Protein AF-A0A967J9S0-F1 (afdb_monomer_lite)

Sequence (52 aa):
TDDPMALALFQIEGVTSVFMTADFVTLTKAPDADWGVIAPAAQAILEETFGA

Radius of gyration: 10.64 Å; chains: 1; bounding box: 24×18×28 Å

Secondary structure (DSSP, 8-state):
---HHHHHHHTSTTEEEEEE-SS-EEEEEPTT--HHHHHHHHHHHHHHHH--

Foldseek 3Di:
DCDVLLVQLCPQPQFDDWDDDPPDIDTDGHPPDDCVRSVVSNVVSVCVVPVD

Structure (mmCIF, N/CA/C/O backbone):
data_AF-A0A967J9S0-F1
#
_entry.id   AF-A0A967J9S0-F1
#
loop_
_atom_site.group_PDB
_atom_site.id
_atom_site.type_symbol
_atom_site.label_atom_id
_atom_site.label_alt_id
_atom_site.label_comp_id
_atom_site.label_asym_id
_atom_site.label_entity_id
_atom_site.label_seq_id
_atom_site.pdbx_PDB_ins_code
_atom_site.Cartn_x
_atom_site.Cartn_y
_atom_site.Cartn_z
_atom_site.occupancy
_atom_site.B_iso_or_equiv
_atom_site.auth_seq_id
_atom_site.auth_comp_id
_atom_site.auth_asym_id
_atom_site.auth_atom_id
_atom_site.pdbx_PDB_model_num
ATOM 1 N N . THR A 1 1 ? 0.979 -9.419 16.287 1.00 51.34 1 THR A N 1
ATOM 2 C CA . THR A 1 1 ? 1.015 -8.147 15.530 1.00 51.34 1 THR A CA 1
ATOM 3 C C . THR A 1 1 ? -0.097 -8.268 14.534 1.00 51.34 1 THR A C 1
ATOM 5 O O . THR A 1 1 ? 0.116 -8.742 13.430 1.00 51.34 1 THR A O 1
ATOM 8 N N . ASP A 1 2 ? -1.298 -7.963 14.998 1.00 63.00 2 ASP A N 1
ATOM 9 C CA . ASP A 1 2 ? -2.552 -8.281 14.319 1.00 63.00 2 ASP A CA 1
ATOM 10 C C . ASP A 1 2 ? -3.289 -6.969 14.096 1.00 63.00 2 ASP A C 1
ATOM 12 O O . ASP A 1 2 ? -4.411 -6.777 14.551 1.00 63.00 2 ASP A O 1
ATOM 16 N N . ASP A 1 3 ? -2.577 -6.015 13.493 1.00 82.06 3 ASP A N 1
ATOM 17 C CA . ASP A 1 3 ? -3.188 -4.768 13.074 1.00 82.06 3 ASP A CA 1
ATOM 18 C C . ASP A 1 3 ? -3.986 -5.057 11.788 1.00 82.06 3 ASP A C 1
ATOM 20 O O . ASP A 1 3 ? -3.389 -5.438 10.771 1.00 82.06 3 ASP A O 1
ATOM 24 N N . PRO A 1 4 ? -5.326 -4.960 11.830 1.00 87.06 4 PRO A N 1
ATOM 25 C CA . PRO A 1 4 ? -6.175 -5.328 10.703 1.00 87.06 4 PRO A CA 1
ATOM 26 C C . PRO A 1 4 ? -5.947 -4.420 9.487 1.00 87.06 4 PRO A C 1
ATOM 28 O O . PRO A 1 4 ? -6.051 -4.892 8.356 1.00 87.06 4 PRO A O 1
ATOM 31 N N . MET A 1 5 ? -5.556 -3.160 9.697 1.00 89.12 5 MET A N 1
ATOM 32 C CA . MET A 1 5 ? -5.233 -2.226 8.620 1.00 89.12 5 MET A CA 1
ATOM 33 C C . MET A 1 5 ? -3.912 -2.608 7.947 1.00 89.12 5 MET A C 1
ATOM 35 O O . MET A 1 5 ? -3.840 -2.639 6.718 1.00 89.12 5 MET A O 1
ATOM 39 N N . ALA A 1 6 ? -2.883 -2.973 8.719 1.00 89.38 6 ALA A N 1
ATOM 40 C CA . ALA A 1 6 ? -1.615 -3.450 8.157 1.00 89.38 6 ALA A CA 1
ATOM 41 C C . ALA A 1 6 ? -1.810 -4.682 7.262 1.00 89.38 6 ALA A C 1
ATOM 43 O O . ALA A 1 6 ? -1.218 -4.778 6.185 1.00 89.38 6 ALA A O 1
ATOM 44 N N . LEU A 1 7 ? -2.650 -5.618 7.713 1.00 90.56 7 LEU A N 1
ATOM 45 C CA . LEU A 1 7 ? -2.987 -6.830 6.971 1.00 90.56 7 LEU A CA 1
ATOM 46 C C . LEU A 1 7 ? -3.751 -6.505 5.684 1.00 90.56 7 LEU A C 1
ATOM 48 O O . LEU A 1 7 ? -3.388 -7.019 4.628 1.00 90.56 7 LEU A O 1
ATOM 52 N N . ALA A 1 8 ? -4.747 -5.621 5.750 1.00 92.31 8 ALA A N 1
ATOM 53 C CA . ALA A 1 8 ? -5.511 -5.195 4.581 1.00 92.31 8 ALA A CA 1
ATOM 54 C C . ALA A 1 8 ? -4.624 -4.502 3.532 1.00 92.31 8 ALA A C 1
ATOM 56 O O . ALA A 1 8 ? -4.698 -4.827 2.348 1.00 92.31 8 ALA A O 1
ATOM 57 N N . LEU A 1 9 ? -3.726 -3.607 3.958 1.00 92.25 9 LEU A N 1
ATOM 58 C CA . LEU A 1 9 ? -2.779 -2.931 3.064 1.00 92.25 9 LEU A CA 1
ATOM 59 C C . LEU A 1 9 ? -1.789 -3.906 2.414 1.00 92.25 9 LEU A C 1
ATOM 61 O O . LEU A 1 9 ? -1.423 -3.735 1.253 1.00 92.25 9 LEU A O 1
ATOM 65 N N . PHE A 1 10 ? -1.361 -4.936 3.145 1.00 93.06 10 PHE A N 1
ATOM 66 C CA . PHE A 1 10 ? -0.457 -5.959 2.620 1.00 93.06 10 PHE A CA 1
ATOM 67 C C . PHE A 1 10 ? -1.141 -6.886 1.605 1.00 93.06 10 PHE A C 1
ATOM 69 O O . PHE A 1 10 ? -0.477 -7.431 0.729 1.00 93.06 10 PHE A O 1
ATOM 76 N N . GLN A 1 11 ? -2.462 -7.057 1.696 1.00 93.88 11 GLN A N 1
ATOM 77 C CA . GLN A 1 11 ? -3.246 -7.863 0.755 1.00 93.88 11 GLN A CA 1
ATOM 78 C C . GLN A 1 11 ? -3.525 -7.166 -0.583 1.00 93.88 11 GLN A C 1
ATOM 80 O O . GLN A 1 11 ? -4.045 -7.810 -1.496 1.00 93.88 11 GLN A O 1
ATOM 85 N N . ILE A 1 12 ? -3.184 -5.882 -0.726 1.00 94.12 12 ILE A N 1
ATOM 86 C CA . ILE A 1 12 ? -3.313 -5.178 -2.003 1.00 94.12 12 ILE A CA 1
ATOM 87 C C . ILE A 1 12 ? -2.384 -5.830 -3.034 1.00 94.12 12 ILE A C 1
ATOM 89 O O . ILE A 1 12 ? -1.182 -5.994 -2.809 1.00 94.12 12 ILE A O 1
ATOM 93 N N . GLU A 1 13 ? -2.939 -6.172 -4.196 1.00 93.69 13 GLU A N 1
ATOM 94 C CA . GLU A 1 13 ? -2.178 -6.780 -5.283 1.00 93.69 13 GLU A CA 1
ATOM 95 C C . GLU A 1 13 ? -1.003 -5.886 -5.705 1.00 93.69 13 GLU A C 1
ATOM 97 O O . GLU A 1 13 ? -1.150 -4.690 -5.962 1.00 93.69 13 GLU A O 1
ATOM 102 N N . GLY A 1 14 ? 0.190 -6.479 -5.760 1.00 93.75 14 GLY A N 1
ATOM 103 C CA . GLY A 1 14 ? 1.412 -5.768 -6.113 1.00 93.75 14 GLY A CA 1
ATOM 104 C C . GLY A 1 14 ? 2.097 -5.047 -4.951 1.00 93.75 14 GLY A C 1
ATOM 105 O O . GLY A 1 14 ? 3.169 -4.488 -5.172 1.00 93.75 14 GLY A O 1
ATOM 106 N N . VAL A 1 15 ? 1.567 -5.079 -3.725 1.00 95.94 15 VAL A N 1
ATOM 107 C CA . VAL A 1 15 ? 2.302 -4.650 -2.522 1.00 95.94 15 VAL A CA 1
ATOM 108 C C . VAL A 1 15 ? 3.201 -5.788 -2.036 1.00 95.94 15 VAL A C 1
ATOM 110 O O . VAL A 1 15 ? 2.787 -6.935 -1.923 1.00 95.94 15 VAL A O 1
ATOM 113 N N . THR A 1 16 ? 4.465 -5.477 -1.762 1.00 95.75 16 THR A N 1
ATOM 114 C CA . THR A 1 16 ? 5.479 -6.446 -1.312 1.00 95.75 16 THR A CA 1
ATOM 115 C C . THR A 1 16 ? 5.905 -6.227 0.133 1.00 95.75 16 THR A C 1
ATOM 117 O O . THR A 1 16 ? 6.404 -7.148 0.776 1.00 95.75 16 THR A O 1
ATOM 120 N N . SER A 1 17 ? 5.730 -5.013 0.654 1.00 94.25 17 SER A N 1
ATOM 121 C CA . SER A 1 17 ? 6.052 -4.668 2.035 1.00 94.25 17 SER A CA 1
ATOM 122 C C . SER A 1 17 ? 5.219 -3.481 2.500 1.00 94.25 17 SER A C 1
ATOM 124 O O . SER A 1 17 ? 4.971 -2.547 1.733 1.00 94.25 17 SER A O 1
ATOM 126 N N . VAL A 1 18 ? 4.825 -3.512 3.771 1.00 93.50 18 VAL A N 1
ATOM 127 C CA . VAL A 1 18 ? 4.084 -2.449 4.451 1.00 93.50 18 VAL A CA 1
ATOM 128 C C . VAL A 1 18 ? 4.883 -2.040 5.679 1.00 93.50 18 VAL A C 1
ATOM 130 O O . VAL A 1 18 ? 5.202 -2.870 6.529 1.00 93.50 18 VAL A O 1
ATOM 133 N N . PHE A 1 19 ? 5.200 -0.754 5.778 1.00 92.19 19 PHE A N 1
ATOM 134 C CA . PHE A 1 19 ? 5.824 -0.165 6.953 1.00 92.19 19 PHE A CA 1
ATOM 135 C C . PHE A 1 19 ? 4.928 0.946 7.483 1.00 92.19 19 PHE A C 1
ATOM 137 O O . PHE A 1 19 ? 4.666 1.914 6.777 1.00 92.19 19 PHE A O 1
ATOM 144 N N . MET A 1 20 ? 4.458 0.815 8.719 1.00 88.69 20 MET A N 1
ATOM 145 C CA . MET A 1 20 ? 3.550 1.784 9.328 1.00 88.69 20 MET A CA 1
ATOM 146 C C . MET A 1 20 ? 4.217 2.487 10.501 1.00 88.69 20 MET A C 1
ATOM 148 O O . MET A 1 20 ? 4.945 1.873 11.283 1.00 88.69 20 MET A O 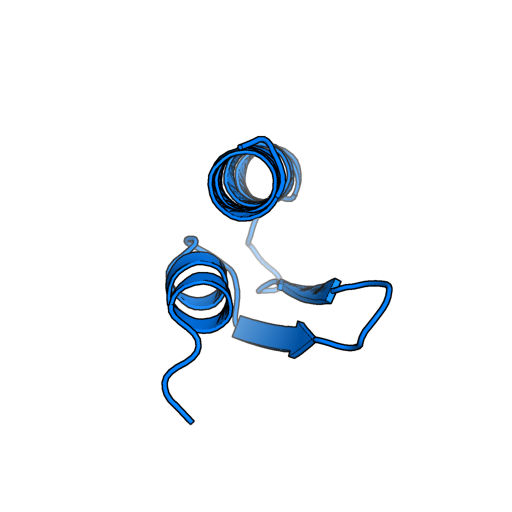1
ATOM 152 N N . THR A 1 21 ? 3.925 3.773 10.632 1.00 86.94 21 THR A N 1
ATOM 153 C CA . THR A 1 21 ? 4.279 4.606 11.782 1.00 86.94 21 THR A CA 1
ATOM 154 C C . THR A 1 21 ? 3.009 5.229 12.362 1.00 86.94 21 THR A C 1
ATOM 156 O O . THR A 1 21 ? 1.914 4.955 11.879 1.00 86.94 21 THR A O 1
ATOM 159 N N . ALA A 1 22 ? 3.142 6.062 13.397 1.00 83.88 22 ALA A N 1
ATOM 160 C CA . ALA A 1 22 ? 1.996 6.744 13.998 1.00 83.88 22 ALA A CA 1
ATOM 161 C C . ALA A 1 22 ? 1.302 7.732 13.039 1.00 83.88 22 ALA A C 1
ATOM 163 O O . ALA A 1 22 ? 0.101 7.938 13.165 1.00 83.88 22 ALA A O 1
ATOM 164 N N . ASP A 1 23 ? 2.040 8.309 12.084 1.00 86.31 23 ASP A N 1
ATOM 165 C CA . ASP A 1 23 ? 1.550 9.424 11.259 1.00 86.31 23 ASP A CA 1
ATOM 166 C C . ASP A 1 23 ? 1.487 9.105 9.759 1.00 86.31 23 ASP A C 1
ATOM 168 O O . ASP A 1 23 ? 0.796 9.784 9.002 1.00 86.31 23 ASP A O 1
ATOM 172 N N . PHE A 1 24 ? 2.223 8.093 9.296 1.00 87.81 24 PHE A N 1
ATOM 173 C CA . PHE A 1 24 ? 2.252 7.721 7.883 1.00 87.81 24 PHE A CA 1
ATOM 174 C C . PHE A 1 24 ? 2.513 6.232 7.673 1.00 87.81 24 PHE A C 1
ATOM 176 O O . PHE A 1 24 ? 3.119 5.550 8.507 1.00 87.81 24 PHE A O 1
ATOM 183 N N . VAL A 1 25 ? 2.108 5.753 6.497 1.00 90.62 25 VAL A N 1
ATOM 184 C CA . VAL A 1 25 ? 2.367 4.396 6.017 1.00 90.62 25 VAL A CA 1
ATOM 185 C C . VAL A 1 25 ? 3.185 4.453 4.732 1.00 90.62 25 VAL A C 1
ATOM 187 O O . VAL A 1 25 ? 2.876 5.205 3.811 1.00 90.62 25 VAL A O 1
ATOM 190 N N . THR A 1 26 ? 4.222 3.628 4.663 1.00 94.31 26 THR A N 1
ATOM 191 C CA . THR A 1 26 ? 5.040 3.402 3.476 1.00 94.31 26 THR A CA 1
ATOM 192 C C . THR A 1 26 ? 4.697 2.039 2.893 1.00 94.31 26 THR A C 1
ATOM 194 O O . THR A 1 26 ? 4.898 1.006 3.534 1.00 94.31 26 THR A O 1
ATOM 197 N N . LEU A 1 27 ? 4.220 2.034 1.651 1.00 94.56 27 LEU A N 1
ATOM 198 C CA . LEU A 1 27 ? 3.994 0.822 0.870 1.00 94.56 27 LEU A CA 1
ATOM 199 C C . LEU A 1 27 ? 5.155 0.630 -0.105 1.00 94.56 27 LEU A C 1
ATOM 201 O O . LEU A 1 27 ? 5.572 1.566 -0.787 1.00 94.56 27 LEU A O 1
ATOM 205 N N . THR A 1 28 ? 5.673 -0.588 -0.191 1.00 96.19 28 THR A N 1
ATOM 206 C CA . THR A 1 28 ? 6.609 -0.983 -1.248 1.00 96.19 28 THR A CA 1
ATOM 207 C C . THR A 1 28 ? 5.838 -1.787 -2.275 1.00 96.19 28 THR A C 1
ATOM 209 O O . THR A 1 28 ? 5.202 -2.776 -1.917 1.00 96.19 28 THR A O 1
ATOM 212 N N . LYS A 1 29 ? 5.893 -1.373 -3.542 1.00 95.94 29 LYS A N 1
ATOM 213 C CA . LYS A 1 29 ? 5.267 -2.111 -4.640 1.00 95.94 29 LYS A CA 1
ATOM 214 C C . LYS A 1 29 ? 6.254 -3.030 -5.356 1.00 95.94 29 LYS A C 1
ATOM 216 O O . LYS A 1 29 ? 7.462 -2.781 -5.361 1.00 95.94 29 LYS A O 1
ATOM 221 N N . ALA A 1 30 ? 5.733 -4.047 -6.025 1.00 95.69 30 ALA A N 1
ATOM 222 C CA . ALA A 1 30 ? 6.476 -4.855 -6.972 1.00 95.69 30 ALA A CA 1
ATOM 223 C C . ALA A 1 30 ? 6.906 -4.008 -8.194 1.00 95.69 30 ALA A C 1
ATOM 225 O O . ALA A 1 30 ? 6.274 -2.986 -8.511 1.00 95.69 30 ALA A O 1
ATOM 226 N N . PRO A 1 31 ? 7.994 -4.385 -8.891 1.00 94.50 31 PRO A N 1
ATOM 227 C CA . PRO A 1 31 ? 8.500 -3.628 -10.037 1.00 94.50 31 PRO A CA 1
ATOM 228 C C . PRO A 1 31 ? 7.457 -3.428 -11.147 1.00 94.50 31 PRO A C 1
ATOM 230 O O . PRO A 1 31 ? 7.378 -2.343 -11.721 1.00 94.50 31 PRO A O 1
ATOM 233 N N . ASP A 1 32 ? 6.636 -4.444 -11.387 1.00 95.12 32 ASP A N 1
ATOM 234 C CA . ASP A 1 32 ? 5.593 -4.556 -12.410 1.00 95.12 32 ASP A CA 1
ATOM 235 C C . ASP A 1 32 ? 4.209 -4.058 -11.964 1.00 95.12 32 ASP A C 1
ATOM 237 O O . ASP A 1 32 ? 3.321 -3.893 -12.796 1.00 95.12 32 ASP A O 1
ATOM 241 N N . ALA A 1 33 ? 4.028 -3.770 -10.675 1.00 95.38 33 ALA A N 1
ATOM 242 C CA . ALA A 1 33 ? 2.764 -3.268 -10.150 1.00 95.38 33 ALA A CA 1
ATOM 243 C C . ALA A 1 33 ? 2.530 -1.782 -10.473 1.00 95.38 33 ALA A C 1
ATOM 245 O O . ALA A 1 33 ? 3.480 -1.002 -10.627 1.00 95.38 33 ALA A O 1
ATOM 246 N N . ASP A 1 34 ? 1.261 -1.372 -10.500 1.00 94.69 34 ASP A N 1
ATOM 247 C CA . ASP A 1 34 ? 0.842 -0.007 -10.823 1.00 94.69 34 ASP A CA 1
ATOM 248 C C . ASP A 1 34 ? 0.317 0.750 -9.592 1.00 94.69 34 ASP A C 1
ATOM 250 O O . ASP A 1 34 ? -0.618 0.323 -8.909 1.00 94.69 34 ASP A O 1
ATOM 254 N N . TRP A 1 35 ? 0.885 1.931 -9.342 1.00 94.75 35 TRP A N 1
ATOM 255 C CA . TRP A 1 35 ? 0.393 2.845 -8.311 1.00 94.75 35 TRP A CA 1
ATOM 256 C C . TRP A 1 35 ? -1.013 3.371 -8.609 1.00 94.75 35 TRP A C 1
ATOM 258 O O . TRP A 1 35 ? -1.733 3.695 -7.666 1.00 94.75 35 TRP A O 1
ATOM 268 N N . GLY A 1 36 ? -1.430 3.409 -9.878 1.00 95.44 36 GLY A N 1
ATOM 269 C CA . GLY A 1 36 ? -2.794 3.761 -10.276 1.00 95.44 36 GLY A CA 1
ATOM 270 C C . GLY A 1 36 ? -3.860 2.815 -9.715 1.00 95.44 36 GLY A C 1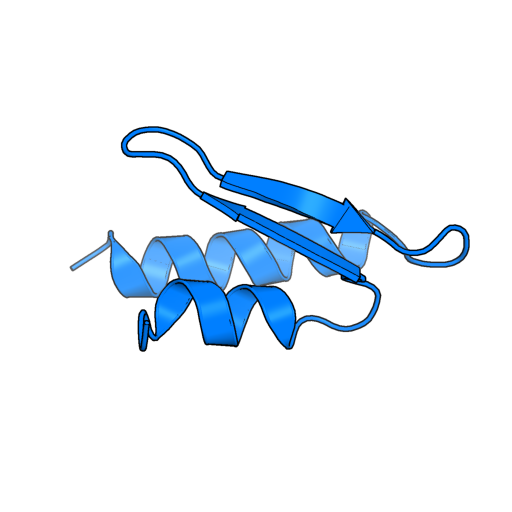
ATOM 271 O O . GLY A 1 36 ? -5.006 3.226 -9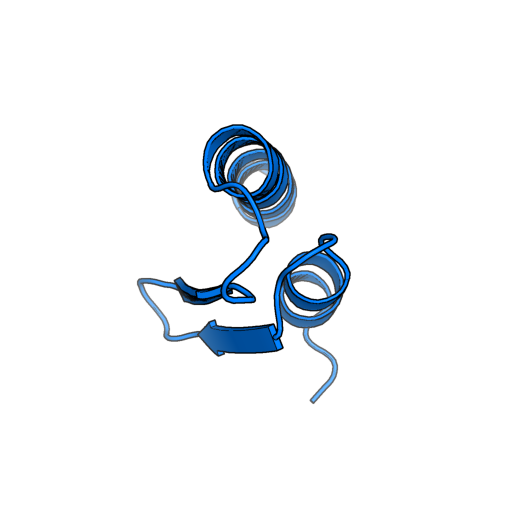.566 1.00 95.44 36 GLY A O 1
ATOM 272 N N . VAL A 1 37 ? -3.480 1.585 -9.353 1.00 92.75 37 VAL A N 1
ATOM 273 C CA . VAL A 1 37 ? -4.359 0.598 -8.703 1.00 92.75 37 VAL A CA 1
ATOM 274 C C . VAL A 1 37 ? -4.122 0.560 -7.193 1.00 92.75 37 VAL A C 1
ATOM 276 O O . VAL A 1 37 ? -5.076 0.546 -6.415 1.00 92.75 37 VAL A O 1
ATOM 279 N N . ILE A 1 38 ? -2.856 0.593 -6.764 1.00 95.19 38 ILE A N 1
ATOM 280 C CA . ILE A 1 38 ? -2.491 0.468 -5.345 1.00 95.19 38 ILE A CA 1
ATOM 281 C C . ILE A 1 38 ? -2.945 1.687 -4.531 1.00 95.19 38 ILE A C 1
ATOM 283 O O . ILE A 1 38 ? -3.483 1.519 -3.438 1.00 95.19 38 ILE A O 1
ATOM 287 N N . ALA A 1 39 ? -2.733 2.912 -5.025 1.00 93.94 39 ALA A N 1
ATOM 288 C CA . ALA A 1 39 ? -2.999 4.118 -4.239 1.00 93.94 39 ALA A CA 1
ATOM 289 C C . ALA A 1 39 ? -4.495 4.317 -3.913 1.00 93.94 39 ALA A C 1
ATOM 291 O O . ALA A 1 39 ? -4.791 4.572 -2.744 1.00 93.94 39 ALA A O 1
ATOM 292 N N . PRO A 1 40 ? -5.444 4.136 -4.858 1.00 95.38 40 PRO A N 1
ATOM 293 C CA . PRO A 1 40 ? -6.872 4.191 -4.537 1.00 95.38 40 PRO A CA 1
ATOM 294 C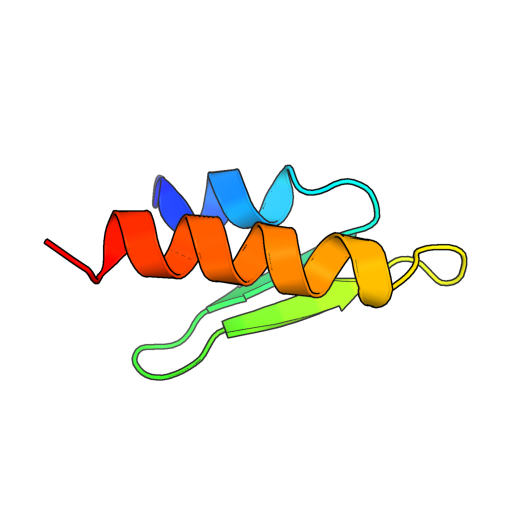 C . PRO A 1 40 ? -7.308 3.114 -3.533 1.00 95.38 40 PRO A C 1
ATOM 296 O O . PRO A 1 40 ? -8.073 3.404 -2.617 1.00 95.38 40 PRO A O 1
ATOM 299 N N . ALA A 1 41 ? -6.798 1.883 -3.667 1.00 94.38 41 ALA A N 1
ATOM 300 C CA . ALA A 1 41 ? -7.115 0.792 -2.741 1.00 94.38 41 ALA A CA 1
ATOM 301 C C . ALA A 1 41 ? -6.592 1.076 -1.323 1.00 94.38 41 ALA A C 1
ATOM 303 O O . ALA A 1 41 ? -7.309 0.887 -0.342 1.00 94.38 41 ALA A O 1
ATOM 304 N N . ALA A 1 42 ? -5.362 1.586 -1.216 1.00 93.50 42 ALA A N 1
ATOM 305 C CA . ALA A 1 42 ? -4.775 1.973 0.060 1.00 93.50 42 ALA A CA 1
ATOM 306 C C . ALA A 1 42 ? -5.544 3.126 0.723 1.00 93.50 42 ALA A C 1
ATOM 308 O O . ALA A 1 42 ? -5.779 3.077 1.928 1.00 93.50 42 ALA A O 1
ATOM 309 N N . GLN A 1 43 ? -5.970 4.135 -0.048 1.00 92.75 43 GLN A N 1
ATOM 310 C CA . GLN A 1 43 ? -6.801 5.229 0.467 1.00 92.75 43 GLN A CA 1
ATOM 311 C C . GLN A 1 43 ? -8.120 4.720 1.045 1.00 92.75 43 GLN A C 1
ATOM 313 O O . GLN A 1 43 ? -8.440 5.080 2.171 1.00 92.75 43 GLN A O 1
ATOM 318 N N . ALA A 1 44 ? -8.830 3.837 0.339 1.00 93.12 44 ALA A N 1
ATOM 319 C CA . ALA A 1 44 ? -10.092 3.281 0.827 1.00 93.12 44 ALA A CA 1
ATOM 320 C C . ALA A 1 44 ? -9.934 2.553 2.178 1.00 93.12 44 ALA A C 1
ATOM 322 O O . ALA A 1 44 ? -10.750 2.732 3.077 1.00 93.12 44 ALA A O 1
ATOM 323 N N . ILE A 1 45 ? -8.856 1.781 2.351 1.00 92.12 45 ILE A N 1
ATOM 324 C CA . ILE A 1 45 ? -8.559 1.075 3.611 1.00 92.12 45 ILE A CA 1
ATOM 325 C C . ILE A 1 45 ? -8.238 2.061 4.746 1.00 92.12 45 ILE A C 1
ATOM 327 O O . ILE A 1 45 ? -8.697 1.885 5.877 1.00 92.12 45 ILE A O 1
ATOM 331 N N . LEU A 1 46 ? -7.449 3.103 4.458 1.00 89.50 46 LEU A N 1
ATOM 332 C CA . LEU A 1 46 ? -7.123 4.142 5.437 1.00 89.50 46 LEU A CA 1
ATOM 333 C C . LEU A 1 46 ? -8.376 4.928 5.850 1.00 89.50 46 LEU A C 1
ATOM 335 O O . LEU A 1 46 ? -8.571 5.181 7.035 1.00 89.50 46 LEU A O 1
ATOM 339 N N . GLU A 1 47 ? -9.242 5.274 4.900 1.00 90.44 47 GLU A N 1
ATOM 340 C CA . GLU A 1 47 ? -10.515 5.951 5.164 1.00 90.44 47 GLU A CA 1
ATOM 341 C C . GLU A 1 47 ? -11.472 5.083 5.987 1.00 90.44 47 GLU A C 1
ATOM 343 O O . GLU A 1 47 ? -12.100 5.594 6.905 1.00 90.44 47 GLU A O 1
ATOM 348 N N . GLU A 1 48 ? -11.551 3.775 5.739 1.00 88.00 48 GLU A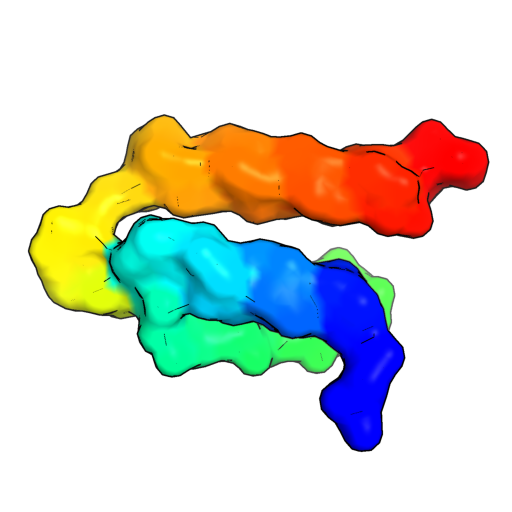 N 1
ATOM 349 C CA . GLU A 1 48 ? -12.374 2.868 6.554 1.00 88.00 48 GLU A CA 1
ATOM 350 C C . GLU A 1 48 ? -11.860 2.763 7.999 1.00 88.00 48 GLU A C 1
ATOM 352 O O . GLU A 1 48 ? -12.645 2.681 8.943 1.00 88.00 48 GLU A O 1
ATOM 357 N N . THR A 1 49 ? -10.539 2.804 8.183 1.00 84.38 49 THR A N 1
ATOM 358 C CA . THR A 1 49 ? -9.915 2.648 9.505 1.00 84.38 49 THR A CA 1
ATOM 359 C C . THR A 1 49 ? -9.949 3.940 10.327 1.00 84.38 49 THR A C 1
ATOM 361 O O . THR A 1 49 ? -10.165 3.892 11.538 1.00 84.38 49 T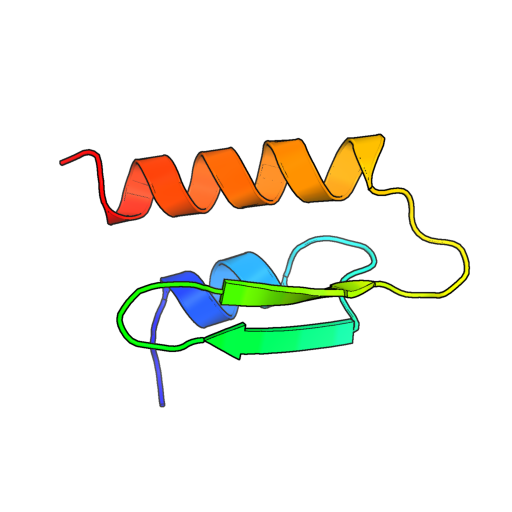HR A O 1
ATOM 364 N N . PHE A 1 50 ? -9.719 5.096 9.694 1.00 80.25 50 PHE A N 1
ATOM 365 C CA . PHE A 1 50 ? -9.592 6.396 10.369 1.00 80.25 50 PHE A CA 1
ATOM 366 C C . PHE A 1 50 ? -10.795 7.330 10.182 1.00 80.25 50 PHE A C 1
ATOM 368 O O . PHE A 1 50 ? -10.892 8.333 10.885 1.00 80.25 50 PHE A O 1
ATOM 375 N N . GLY A 1 51 ? -11.684 7.050 9.231 1.00 66.75 51 GLY A N 1
ATOM 376 C CA . GLY A 1 51 ? -12.832 7.890 8.873 1.00 66.75 51 GLY A CA 1
ATOM 377 C C . GLY A 1 51 ? -14.114 7.621 9.666 1.00 66.75 51 GLY A C 1
ATOM 378 O O . GLY A 1 51 ? -15.180 8.042 9.215 1.00 66.75 51 GLY A O 1
ATOM 379 N N . ALA A 1 52 ? -14.028 6.928 10.809 1.00 49.00 52 ALA A N 1
ATOM 380 C CA . ALA A 1 52 ? -15.140 6.716 11.743 1.00 49.00 52 ALA A CA 1
ATOM 381 C C . ALA A 1 52 ? -15.272 7.854 12.770 1.00 49.00 52 ALA A C 1
ATOM 383 O O . ALA A 1 52 ? -14.235 8.277 13.333 1.00 49.00 52 ALA A O 1
#

pLDDT: mean 89.22, std 10.09, range [49.0, 96.19]

=== Feature glossary ===
Feature key, reading from the visual/contextual features back to the raw sequence:

Rendered structure images. Six rendered views show the 3D structure from the faces of a cube — i.e. along ±x, ±y, ±z. Rendering representation is drawn randomly per protein from cartoon (secondary-structure ribbons), sticks (backbone bonds), or molecular surface; coloring is either N→C rainbow (blue at the N-terminus through red at the C-terminus) or one color per chain.

Contact-map, Ramachandran, and PAE plots. The contact map is a binary N×N matrix image: pixel (i, j) is dark where Cα_i and Cα_j are within 8 Å and |i−j|>4. Because the |i−j|>4 filter removes local helical contacts, off-diagonal stripes parallel to the main diagonal indicate parallel β-sheets; stripes perpendicular to it indicate antiparallel β-sheets. The Ramachandran plot scatters every residue's (φ, ψ) pair against the sterically allowed regions. The PAE heatmap renders the predicted-aligned-error matrix.

InterPro / GO / CATH / organism. Database cross-references. InterPro integrates a dozen domain/family signature databases into unified entries with residue-range hits. GO terms attach function/process/location labels with evidence codes. CATH codes position the fold in a four-level structural taxonomy. Organism is the NCBI-taxonomy species name.

Nearest PDB structures. The Foldseek neighbor list gives the closest experimentally determined structures in the PDB, ranked by structural alignment. TM-score near 1 means near-identical fold; near 0.3 means only rough topology match. This is how one finds what a novel AlphaFold prediction most resembles in the solved-structure universe.

Predicted aligned error. PAE(i, j) answers: if I align the predicted and true structures on residue i, how far off (in Å) do I expect residue j to be? A block-diagonal PAE matrix with low values on the blocks and high values off-diagonal is the signature of a multi-domain protein with confidently predicted domains but uncertain inter-domain orientation.

Solvent-accessible surface area. Accessible surface area quantifies burial. A residue with SASA near zero is packed into the hydrophobic core; one with SASA >100 Å² sits on the surface. Computed here via the Shrake–Rupley numerical algorithm with a 1.4 Å probe.

B-factor. B-factor (Debye–Waller factor) reflects atomic displacement in the crystal lattice. It is an experimental observable (units Å²), not a prediction; low values mean the atom is pinned down, high values mean it moves or is heterogeneous across the crystal.

pLDDT. For AlphaFold models, the B-factor field carries pLDDT — the model's own estimate of local accuracy on a 0–100 scale. Regions with pLDDT<50 should be treated as essentially unmodeled; they often correspond to intrinsically disordered segments.

Backbone torsions (φ/ψ). φ (phi) and ψ (psi) are the two rotatable backbone dihedrals per residue: φ is the C(i-1)–N–Cα–C torsion, ψ is the N–Cα–C–N(i+1) torsion, both in degrees on (−180°, 180°]. α-helical residues cluster near (−60°, −45°); β-strand residues near (−120°, +130°). A Ramachandran plot is simply a scatter of (φ, ψ) for every residue.

Radius of gyration, Cα contacts, bounding box. Radius of gyration (Rg) is the root-mean-square distance of Cα atoms from their centroid — a single number for overall size and compactness. A globular domain of N residues has Rg ≈ 2.2·N^0.38 Å; an extended or disordered chain has a much larger Rg. The Cα contact count is the number of residue pairs whose Cα atoms are within 8 Å and are more than four positions apart in sequence — a standard proxy for tertiary packing density. The bounding box is the smallest axis-aligned box enclosing all Cα atoms.

Secondary structure (3-state, P-SEA). Three-state secondary structure (P-SEA) collapses the eight DSSP classes into helix (a), strand (b), and coil (c). P-SEA assigns these from Cα geometry alone — distances and angles — without requiring backbone oxygens, so it works on any Cα trace.

Secondary structure (8-state, DSSP). DSSP 8-state secondary structure assigns each residue one of H (α-helix), G (3₁₀-helix), I (π-helix), E (extended β-strand), B (isolated β-bridge), T (hydrogen-bonded turn), S (bend), or '-' (coil). The assignment is computed from backbone hydrogen-bond geometry via the Kabsch–Sander algorithm.

Foldseek 3Di. A 3Di character summarizes, for each residue, the relative orientation of the Cα frame of its nearest spatial neighbor. Because it encodes fold topology rather than chemistry, 3Di alignments detect remote structural similarity that sequence alignment misses.

mmCIF coordinates. The mmCIF block holds the 3D Cartesian coordinates of each backbone atom (N, Cα, C, O) in ångströms. mmCIF is the PDB's canonical archive format — a tagged-loop text representation of the atomic model.

Sequence. Sequence gives the chain of amino acids in standard one-letter code (A=alanine, C=cysteine, …, Y=tyrosine), read N→C. It is the only feature that is directly encoded by the gene; all structural features are derived from the folded form of this sequence.